Protein AF-A0A5N4DWZ5-F1 (afdb_monomer_lite)

Foldseek 3Di:
DDPCCQDPNDCLDNHPVNCVQLLVDFPPNDDVVSVVVNVVSVVVVVVVVVVVCVVVVHDDDDDDDDDPPPCVVVCVAQDPDPPPPDDVPCDPVNLVVVLVCQVPPPLFDPRHSVLQVVLSVCRVVVVNVSNVSSVVSSNSLSVQSVVCVVVVNVVSSNDDDPPDPPPPPD

Organism: Camelus dromedarius (NCBI:txid9838)

Sequence (170 aa):
MDVLKVFIGSPHGLNLRNVLWHGFAAPQELPPKYCAMMVLLTAGLGQLLQGHLRQTGRTLAHRPFVTLTNLEDLIVFPGKYHIAHSPLNVTHEVLAVLEEVMRKSAFVLKPMVPCWEAALVKFKSHRFADCAILLLTQLEAGLRKVFATVNACPSRLLTAEVRALVAGVC

Radius of gyration: 19.4 Å; chains: 1; bounding box: 45×46×48 Å

Structure (mmCIF, N/CA/C/O backbone):
data_AF-A0A5N4DWZ5-F1
#
_entry.id   AF-A0A5N4DWZ5-F1
#
loop_
_atom_site.group_PDB
_atom_site.id
_atom_site.type_symbol
_atom_site.label_atom_id
_atom_site.label_alt_id
_atom_site.label_comp_id
_atom_site.label_asym_id
_atom_site.label_entity_id
_atom_site.label_seq_id
_atom_site.pdbx_PDB_ins_code
_atom_site.Cartn_x
_atom_site.Cartn_y
_atom_site.Cartn_z
_atom_site.occupancy
_atom_site.B_iso_or_equiv
_atom_site.auth_seq_id
_atom_site.auth_comp_id
_atom_site.auth_asym_id
_atom_site.auth_atom_id
_atom_site.pdbx_PDB_model_num
ATOM 1 N N . MET A 1 1 ? -22.033 -15.185 7.727 1.00 59.38 1 MET A N 1
ATOM 2 C CA . MET A 1 1 ? -20.720 -14.500 7.739 1.00 59.38 1 MET A CA 1
ATOM 3 C C . MET A 1 1 ? -20.967 -13.061 8.170 1.00 59.38 1 MET A C 1
ATOM 5 O O . MET A 1 1 ? -21.907 -12.466 7.665 1.00 59.38 1 MET A O 1
ATOM 9 N N . ASP A 1 2 ? -20.217 -12.538 9.136 1.00 86.81 2 ASP A N 1
ATOM 10 C CA . ASP A 1 2 ? -20.406 -11.171 9.645 1.00 86.81 2 ASP A CA 1
ATOM 11 C C . ASP A 1 2 ? -19.735 -10.172 8.687 1.00 86.81 2 ASP A C 1
ATOM 13 O O . ASP A 1 2 ? -18.525 -10.262 8.461 1.00 86.81 2 ASP A O 1
ATOM 17 N N . VAL A 1 3 ? -20.515 -9.260 8.093 1.00 88.06 3 VAL A N 1
ATOM 18 C CA . VAL A 1 3 ? -20.039 -8.284 7.095 1.00 88.06 3 VAL A CA 1
ATOM 19 C C . VAL A 1 3 ? -18.868 -7.474 7.648 1.00 88.06 3 VAL A C 1
ATOM 21 O O . VAL A 1 3 ? -17.889 -7.252 6.939 1.00 88.06 3 VAL A O 1
ATOM 24 N N . LEU A 1 4 ? -18.897 -7.114 8.934 1.00 90.38 4 LEU A N 1
ATOM 25 C CA . LEU A 1 4 ? -17.817 -6.349 9.548 1.00 90.38 4 LEU A CA 1
ATOM 26 C C . LEU A 1 4 ? -16.497 -7.133 9.555 1.00 90.38 4 LEU A C 1
ATOM 28 O O . LEU A 1 4 ? -15.443 -6.565 9.278 1.00 90.38 4 LEU A O 1
ATOM 32 N N . LYS A 1 5 ? -16.553 -8.453 9.786 1.00 91.56 5 LYS A N 1
ATOM 33 C CA . LYS A 1 5 ? -15.370 -9.331 9.773 1.00 91.56 5 LYS A CA 1
ATOM 34 C C . LYS A 1 5 ? -14.777 -9.495 8.376 1.00 91.56 5 LYS A C 1
ATOM 36 O O . LYS A 1 5 ? -13.566 -9.654 8.260 1.00 91.56 5 LYS A O 1
ATOM 41 N N . VAL A 1 6 ? -15.606 -9.445 7.332 1.00 92.94 6 VAL A N 1
ATOM 42 C CA . VAL A 1 6 ? -15.143 -9.522 5.936 1.00 92.94 6 VAL A CA 1
ATOM 43 C C . VAL A 1 6 ? -14.367 -8.263 5.544 1.00 92.94 6 VAL A C 1
ATOM 45 O O . VAL A 1 6 ? -13.357 -8.362 4.853 1.00 92.94 6 VAL A O 1
ATOM 48 N N . PHE A 1 7 ? -14.797 -7.086 6.007 1.00 94.81 7 PHE A N 1
ATOM 49 C CA . PHE A 1 7 ? -14.152 -5.816 5.667 1.00 94.81 7 PHE A CA 1
ATOM 50 C C . PHE A 1 7 ? -12.978 -5.473 6.598 1.00 94.81 7 PHE A C 1
ATOM 52 O O . PHE A 1 7 ? -11.868 -5.242 6.123 1.00 94.81 7 PHE A O 1
ATOM 59 N N . ILE A 1 8 ? -13.207 -5.461 7.916 1.00 92.69 8 ILE A N 1
ATOM 60 C CA . ILE A 1 8 ? -12.270 -4.971 8.948 1.00 92.69 8 ILE A CA 1
ATOM 61 C C . ILE A 1 8 ? -12.160 -6.011 10.078 1.00 92.69 8 ILE A C 1
ATOM 63 O O . ILE A 1 8 ? -12.270 -5.715 11.266 1.00 92.69 8 ILE A O 1
ATOM 67 N N . GLY A 1 9 ? -11.999 -7.279 9.700 1.00 89.25 9 GLY A N 1
ATOM 68 C CA . GLY A 1 9 ? -11.782 -8.373 10.643 1.00 89.25 9 GLY A CA 1
ATOM 69 C C . GLY A 1 9 ? -10.447 -8.289 11.393 1.00 89.25 9 GLY A C 1
ATOM 70 O O . GLY A 1 9 ? -9.681 -7.334 11.280 1.00 89.25 9 GLY A O 1
ATOM 71 N N . SER A 1 10 ? -10.160 -9.335 12.171 1.00 88.06 10 SER A N 1
ATOM 72 C CA . SER A 1 10 ? -8.900 -9.462 12.918 1.00 88.06 10 SER A CA 1
ATOM 73 C C . SER A 1 10 ? -7.674 -9.334 11.999 1.00 88.06 10 SER A C 1
ATOM 75 O O . SER A 1 10 ? -7.706 -9.885 10.895 1.00 88.06 10 SER A O 1
ATOM 77 N N . PRO A 1 11 ? -6.563 -8.727 12.464 1.00 84.00 11 PRO A N 1
ATOM 78 C CA . PRO A 1 11 ? -5.292 -8.710 11.737 1.00 84.00 11 PRO A CA 1
ATOM 79 C C . PRO A 1 11 ? -4.789 -10.102 11.327 1.00 84.00 11 PRO A C 1
ATOM 81 O O . PRO A 1 11 ? -4.132 -10.221 10.304 1.00 84.00 11 PRO A O 1
ATOM 84 N N . HIS A 1 12 ? -5.149 -11.153 12.071 1.00 83.06 12 HIS A N 1
ATOM 85 C CA . HIS A 1 12 ? -4.759 -12.541 11.784 1.00 83.06 12 HIS A CA 1
ATOM 86 C C . HIS A 1 12 ? -5.688 -13.255 10.787 1.00 83.06 12 HIS A C 1
ATOM 88 O O . HIS A 1 12 ? -5.476 -14.421 10.468 1.00 83.06 12 HIS A O 1
ATOM 94 N N . GLY A 1 13 ? -6.765 -12.598 10.348 1.00 84.69 13 GLY A N 1
ATOM 95 C CA . GLY A 1 13 ? -7.763 -13.181 9.457 1.00 84.69 13 GLY A CA 1
ATOM 96 C C . GLY A 1 13 ? -7.611 -12.733 8.006 1.00 84.69 13 GLY A C 1
ATOM 97 O O . GLY A 1 13 ? -7.006 -11.704 7.705 1.00 84.69 13 GLY A O 1
ATOM 98 N N . LEU A 1 14 ? -8.253 -13.471 7.102 1.00 87.62 14 LEU A N 1
ATOM 99 C CA . LEU A 1 14 ? -8.476 -13.013 5.736 1.00 87.62 14 LEU A CA 1
ATOM 100 C C . LEU A 1 14 ? -9.647 -12.022 5.724 1.00 87.62 14 LEU A C 1
ATOM 102 O O . LEU A 1 14 ? -10.797 -12.403 5.936 1.00 87.62 14 LEU A O 1
ATOM 106 N N . ASN A 1 15 ? -9.345 -10.748 5.501 1.00 92.19 15 ASN A N 1
ATOM 107 C CA . ASN A 1 15 ? -10.328 -9.678 5.352 1.00 92.19 15 ASN A CA 1
ATOM 108 C C . ASN A 1 15 ? -9.836 -8.655 4.321 1.00 92.19 15 ASN A C 1
ATOM 110 O O . ASN A 1 15 ? -8.644 -8.603 4.004 1.00 92.19 15 ASN A O 1
ATOM 114 N N . LEU A 1 16 ? -10.753 -7.840 3.803 1.00 93.31 16 LEU A N 1
ATOM 115 C CA . LEU A 1 16 ? -10.459 -6.889 2.736 1.00 93.31 16 LEU A CA 1
ATOM 116 C C . LEU A 1 16 ? -9.384 -5.871 3.140 1.00 93.31 16 LEU A C 1
ATOM 118 O O . LEU A 1 16 ? -8.502 -5.575 2.336 1.00 93.31 16 LEU A O 1
ATOM 122 N N . ARG A 1 17 ? -9.408 -5.378 4.386 1.00 93.12 17 ARG A N 1
ATOM 123 C CA . ARG A 1 17 ? -8.378 -4.471 4.911 1.00 93.12 17 ARG A CA 1
ATOM 124 C C . ARG A 1 17 ? -6.978 -5.075 4.807 1.00 93.12 17 ARG A C 1
ATOM 126 O O . ARG A 1 17 ? -6.065 -4.386 4.368 1.00 93.12 17 ARG A O 1
ATOM 133 N N . ASN A 1 18 ? -6.814 -6.344 5.168 1.00 90.56 18 ASN A N 1
ATOM 134 C CA . ASN A 1 18 ? -5.530 -7.040 5.095 1.00 90.56 18 ASN A CA 1
ATOM 135 C C . ASN A 1 18 ? -5.094 -7.295 3.644 1.00 90.56 18 ASN A C 1
ATOM 137 O O . ASN A 1 18 ? -3.942 -7.045 3.304 1.00 90.56 18 ASN A O 1
ATOM 141 N N . VAL A 1 19 ? -6.011 -7.732 2.774 1.00 90.00 19 VAL A N 1
ATOM 142 C CA . VAL A 1 19 ? -5.727 -7.938 1.338 1.00 90.00 19 VAL A CA 1
ATOM 143 C C . VAL A 1 19 ? -5.209 -6.646 0.694 1.00 90.00 19 VAL A C 1
ATOM 145 O O . VAL A 1 19 ? -4.211 -6.666 -0.026 1.00 90.00 19 VAL A O 1
ATOM 148 N N . LEU A 1 20 ? -5.856 -5.518 0.996 1.00 89.75 20 LEU A N 1
ATOM 149 C CA . LEU A 1 20 ? -5.463 -4.194 0.516 1.00 89.75 20 LEU A CA 1
ATOM 150 C C . LEU A 1 20 ? -4.125 -3.729 1.098 1.00 89.75 20 LEU A C 1
ATOM 152 O O . LEU A 1 20 ? -3.256 -3.291 0.349 1.00 89.75 20 LEU A O 1
ATOM 156 N N . TRP A 1 21 ? -3.954 -3.832 2.419 1.00 86.88 21 TRP A N 1
ATOM 157 C CA . TRP A 1 21 ? -2.752 -3.368 3.118 1.00 86.88 21 TRP A CA 1
ATOM 158 C C . TRP A 1 21 ? -1.481 -4.065 2.621 1.00 86.88 21 TRP A C 1
ATOM 160 O O . TRP A 1 21 ? -0.463 -3.416 2.415 1.00 86.88 21 TRP A O 1
ATOM 170 N N . HIS A 1 22 ? -1.567 -5.368 2.349 1.00 85.81 22 HIS A N 1
ATOM 171 C CA . HIS A 1 22 ? -0.444 -6.175 1.868 1.00 85.81 22 HIS A CA 1
ATOM 172 C C . HIS A 1 22 ? -0.246 -6.126 0.341 1.00 85.81 22 HIS A C 1
ATOM 174 O O . HIS A 1 22 ? 0.594 -6.850 -0.206 1.00 85.81 22 HIS A O 1
ATOM 180 N N . GLY A 1 23 ? -1.020 -5.297 -0.368 1.00 85.44 23 GLY A N 1
ATOM 181 C CA . GLY A 1 23 ? -0.882 -5.104 -1.812 1.00 85.44 23 GLY A CA 1
ATOM 182 C C . GLY A 1 23 ? -1.253 -6.333 -2.646 1.00 85.44 23 GLY A C 1
ATOM 183 O O . GLY A 1 23 ? -0.677 -6.531 -3.712 1.00 85.44 23 GLY A O 1
ATOM 184 N N . PHE A 1 24 ? -2.171 -7.180 -2.164 1.00 87.88 24 PHE A N 1
ATOM 185 C CA . PHE A 1 24 ? -2.633 -8.358 -2.911 1.00 87.88 24 PHE A CA 1
ATOM 186 C C . PHE A 1 24 ? -3.676 -8.027 -3.981 1.00 87.88 24 PHE A C 1
ATOM 188 O O . PHE A 1 24 ? -3.831 -8.810 -4.910 1.00 87.88 24 PHE A O 1
ATOM 195 N N . ALA A 1 25 ? -4.388 -6.905 -3.844 1.00 89.75 25 ALA A N 1
ATOM 196 C CA . ALA A 1 25 ? -5.367 -6.463 -4.829 1.00 89.75 25 ALA A CA 1
ATOM 1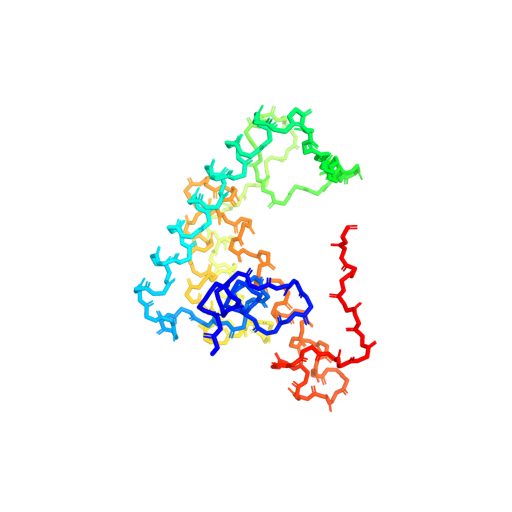97 C C . ALA A 1 25 ? -4.764 -5.403 -5.754 1.00 89.75 25 ALA A C 1
ATOM 199 O O . ALA A 1 25 ? -4.298 -4.354 -5.296 1.00 89.75 25 ALA A O 1
ATOM 200 N N . ALA A 1 26 ? -4.827 -5.659 -7.054 1.00 89.50 26 ALA A N 1
ATOM 201 C CA . ALA A 1 26 ? -4.476 -4.700 -8.082 1.00 89.50 26 ALA A CA 1
ATOM 202 C C . ALA A 1 26 ? -5.570 -3.634 -8.262 1.00 89.50 26 ALA A C 1
ATOM 204 O O . ALA A 1 26 ? -6.746 -3.851 -7.934 1.00 89.50 26 ALA A O 1
ATOM 205 N N . PRO A 1 27 ? -5.215 -2.463 -8.821 1.00 85.69 27 PRO A N 1
ATOM 206 C CA . PRO A 1 27 ? -6.199 -1.501 -9.291 1.00 85.69 27 PRO A CA 1
ATOM 207 C C . PRO A 1 27 ? -7.246 -2.191 -10.174 1.00 85.69 27 PRO A C 1
ATOM 209 O O . PRO A 1 27 ? -6.895 -2.972 -11.050 1.00 85.69 27 PRO A O 1
ATOM 212 N N . GLN A 1 28 ? -8.525 -1.864 -9.962 1.00 86.62 28 GLN A N 1
ATOM 213 C CA . GLN A 1 28 ? -9.695 -2.399 -10.686 1.00 86.62 28 GLN A CA 1
ATOM 214 C C . GLN A 1 28 ? -10.159 -3.815 -10.302 1.00 86.62 28 GLN A C 1
ATOM 216 O O . GLN A 1 28 ? -11.279 -4.177 -10.655 1.00 86.62 28 GLN A O 1
ATOM 221 N N . GLU A 1 29 ? -9.401 -4.584 -9.514 1.00 90.31 29 GLU A N 1
ATOM 222 C CA . GLU A 1 29 ? -9.885 -5.884 -9.007 1.00 90.31 29 GLU A CA 1
ATOM 223 C C . GLU A 1 29 ? -10.998 -5.731 -7.961 1.00 90.31 29 GLU A C 1
ATOM 225 O O . GLU A 1 29 ? -11.789 -6.646 -7.728 1.00 90.31 29 GLU A O 1
ATOM 230 N N . LEU A 1 30 ? -11.087 -4.552 -7.340 1.00 90.56 30 LEU A N 1
ATOM 231 C CA . LEU A 1 30 ? -12.103 -4.236 -6.347 1.00 90.56 30 LEU A CA 1
ATOM 232 C C . LEU A 1 30 ? -13.165 -3.284 -6.902 1.00 90.56 30 LEU A C 1
ATOM 234 O O . LEU A 1 30 ? -12.846 -2.162 -7.306 1.00 90.56 30 LEU A O 1
ATOM 238 N N . PRO A 1 31 ? -14.452 -3.676 -6.843 1.00 93.38 31 PRO A N 1
ATOM 239 C CA . PRO A 1 31 ? -15.558 -2.776 -7.119 1.00 93.38 31 PRO A CA 1
ATOM 240 C C . PRO A 1 31 ? -15.491 -1.500 -6.258 1.00 93.38 31 PRO A C 1
ATOM 242 O O . PRO A 1 31 ? -15.348 -1.607 -5.035 1.00 93.38 31 PRO A O 1
ATOM 245 N N . PRO A 1 32 ? -15.713 -0.298 -6.830 1.00 92.06 32 PRO A N 1
ATOM 246 C CA . PRO A 1 32 ? -15.652 0.969 -6.090 1.00 92.06 32 PRO A CA 1
ATOM 247 C C . PRO A 1 32 ? -16.539 1.017 -4.838 1.00 92.06 32 PRO A C 1
ATOM 249 O O . PRO A 1 32 ? -16.179 1.631 -3.836 1.00 92.06 32 PRO A O 1
ATOM 252 N N . LYS A 1 33 ? -17.676 0.308 -4.856 1.00 94.50 33 LYS A N 1
ATOM 253 C CA . LYS A 1 33 ? -18.578 0.158 -3.702 1.00 94.50 33 LYS A CA 1
ATOM 254 C C . LYS A 1 33 ? -17.901 -0.458 -2.471 1.00 94.50 33 LYS A C 1
ATOM 256 O O . LYS A 1 33 ? -18.248 -0.095 -1.352 1.00 94.50 33 LYS A O 1
ATOM 261 N N . TYR A 1 34 ? -16.933 -1.358 -2.650 1.00 93.75 34 TYR A N 1
ATOM 262 C CA . TYR A 1 34 ? -16.193 -1.952 -1.534 1.00 93.75 34 TYR A CA 1
ATOM 263 C C . TYR A 1 34 ? -15.157 -0.987 -0.967 1.00 93.75 34 TYR A C 1
ATOM 265 O O . TYR A 1 34 ? -15.004 -0.918 0.249 1.00 93.75 34 TYR A O 1
ATOM 273 N N . CYS A 1 35 ? -14.527 -0.173 -1.815 1.00 90.50 35 CYS A N 1
ATOM 274 C CA . CYS A 1 35 ? -13.668 0.920 -1.365 1.00 90.50 35 CYS A CA 1
ATOM 275 C C . CYS A 1 35 ? -14.470 1.962 -0.570 1.00 90.50 35 CYS A C 1
ATOM 277 O O . CYS A 1 35 ? -14.068 2.349 0.524 1.00 90.50 35 CYS A O 1
ATOM 279 N N . ALA A 1 36 ? -15.643 2.362 -1.073 1.00 94.06 36 ALA A N 1
ATOM 280 C CA . ALA A 1 36 ? -16.535 3.283 -0.371 1.00 94.06 36 ALA A CA 1
ATOM 281 C C . ALA A 1 36 ? -16.992 2.715 0.985 1.00 94.06 36 ALA A C 1
ATOM 283 O O . ALA A 1 36 ? -16.943 3.413 1.996 1.00 94.06 36 ALA A O 1
ATOM 284 N N . MET A 1 37 ? -17.366 1.431 1.025 1.00 94.75 37 MET A N 1
ATOM 285 C CA . MET A 1 37 ? -17.731 0.741 2.264 1.00 94.75 37 MET A CA 1
ATOM 286 C C . MET A 1 37 ? -16.564 0.693 3.258 1.00 94.75 37 MET A C 1
ATOM 288 O O . MET A 1 37 ? -16.760 0.978 4.433 1.00 94.75 37 MET A O 1
ATOM 292 N N . MET A 1 38 ? -15.342 0.394 2.804 1.00 93.50 38 MET A N 1
ATOM 293 C CA . MET A 1 38 ? -14.140 0.423 3.646 1.00 93.50 38 MET A CA 1
ATOM 294 C C . MET A 1 38 ? -13.937 1.787 4.314 1.00 93.50 38 MET A C 1
ATOM 296 O O . MET A 1 38 ? -13.689 1.853 5.520 1.00 93.50 38 MET A O 1
ATOM 300 N N . VAL A 1 39 ? -14.074 2.874 3.549 1.00 93.50 39 VAL A N 1
ATOM 301 C CA . VAL A 1 39 ? -13.946 4.245 4.065 1.00 93.50 39 VAL A CA 1
ATOM 302 C C . VAL A 1 39 ? -15.043 4.543 5.087 1.00 93.50 39 VAL A C 1
ATOM 304 O O . VAL A 1 39 ? -14.741 5.005 6.187 1.00 93.50 39 VAL A O 1
ATOM 307 N N . LEU A 1 40 ? -16.299 4.226 4.756 1.00 95.50 40 LEU A N 1
ATOM 308 C CA . LEU A 1 40 ? -17.445 4.459 5.633 1.00 95.50 40 LEU A CA 1
ATOM 309 C C . LEU A 1 40 ? -17.324 3.681 6.948 1.00 95.50 40 LEU A C 1
ATOM 311 O O . LEU A 1 40 ? -17.497 4.258 8.019 1.00 95.50 40 LEU A O 1
ATOM 315 N N . LEU A 1 41 ? -16.994 2.390 6.875 1.00 94.75 41 LEU A N 1
ATOM 316 C CA . LEU A 1 41 ? -16.817 1.545 8.052 1.00 94.75 41 LEU A CA 1
ATOM 317 C C . LEU A 1 41 ? -15.661 2.043 8.920 1.00 94.75 41 LEU A C 1
ATOM 319 O O . LEU A 1 41 ? -15.815 2.135 10.132 1.00 94.75 41 LEU A O 1
ATOM 323 N N . THR A 1 42 ? -14.526 2.414 8.322 1.00 93.38 42 THR A N 1
ATOM 324 C CA . THR A 1 42 ? -13.367 2.913 9.079 1.00 93.38 42 THR A CA 1
ATOM 325 C C . THR A 1 42 ? -13.700 4.212 9.816 1.00 93.38 42 THR A C 1
ATOM 327 O O . THR A 1 42 ? -13.435 4.328 11.013 1.00 93.38 42 THR A O 1
ATOM 330 N N . ALA A 1 43 ? -14.330 5.172 9.132 1.00 94.88 43 ALA A N 1
ATOM 331 C CA . ALA A 1 43 ? -14.733 6.438 9.738 1.00 94.88 43 ALA A CA 1
ATOM 332 C C . ALA A 1 43 ? -15.816 6.245 10.816 1.00 94.88 43 ALA A C 1
ATOM 334 O O . ALA A 1 43 ? -15.695 6.782 11.918 1.00 94.88 43 ALA A O 1
ATOM 335 N N . GLY A 1 44 ? -16.842 5.437 10.527 1.00 95.50 44 GLY A N 1
ATOM 336 C CA . GLY A 1 44 ? -17.940 5.153 11.451 1.00 95.50 44 GLY A CA 1
ATOM 337 C C . GLY A 1 44 ? -17.482 4.419 12.712 1.00 95.50 44 GLY A C 1
ATOM 338 O O . GLY A 1 44 ? -17.858 4.801 13.819 1.00 95.50 44 GLY A O 1
ATOM 339 N N . LEU A 1 45 ? -16.601 3.421 12.580 1.00 93.31 45 LEU A N 1
ATOM 340 C CA . LEU A 1 45 ? -15.989 2.747 13.730 1.00 93.31 45 LEU A CA 1
ATOM 341 C C . LEU A 1 45 ? -15.179 3.721 14.590 1.00 93.31 45 LEU A C 1
ATOM 343 O O . LEU A 1 45 ? -15.244 3.638 15.814 1.00 93.31 45 LEU A O 1
ATOM 347 N N . GLY A 1 46 ? -14.458 4.664 13.976 1.00 93.12 46 GLY A N 1
ATOM 348 C CA . GLY A 1 46 ? -13.738 5.713 14.701 1.00 93.12 46 GLY A CA 1
ATOM 349 C C . GLY A 1 46 ? -14.667 6.590 15.548 1.00 93.12 46 GLY A C 1
ATOM 350 O O . GLY A 1 46 ? -14.369 6.864 16.711 1.00 93.12 46 GLY A O 1
ATOM 351 N N . GLN A 1 47 ? -15.826 6.971 15.004 1.00 95.56 47 GLN A N 1
ATOM 352 C CA . GLN A 1 47 ? -16.838 7.751 15.726 1.00 95.56 47 GLN A CA 1
ATOM 353 C C . GLN A 1 47 ? -17.451 6.962 16.891 1.00 95.56 47 GLN A C 1
ATOM 355 O O . GLN A 1 47 ? -17.558 7.480 18.005 1.00 95.56 47 GLN A O 1
ATOM 360 N N . LEU A 1 48 ? -17.809 5.694 16.662 1.00 95.44 48 LEU A N 1
ATOM 361 C CA . LEU A 1 48 ? -18.342 4.815 17.706 1.00 95.44 48 LEU A CA 1
ATOM 362 C C . LEU A 1 48 ? -17.321 4.579 18.822 1.00 95.44 48 LEU A C 1
ATOM 364 O O . LEU A 1 48 ? -17.668 4.656 20.000 1.00 95.44 48 LEU A O 1
ATOM 368 N N . LEU A 1 49 ? -16.055 4.349 18.460 1.00 93.94 49 LEU A N 1
ATOM 369 C CA . LEU A 1 49 ? -14.961 4.196 19.413 1.00 93.94 49 LEU A CA 1
ATOM 370 C C . LEU A 1 49 ? -14.809 5.452 20.274 1.00 93.94 49 LEU A C 1
ATOM 372 O O . LEU A 1 49 ? -14.717 5.347 21.495 1.00 93.94 49 LEU A O 1
ATOM 376 N N . GLN A 1 50 ? -14.849 6.640 19.668 1.00 94.50 50 GLN A N 1
ATOM 377 C CA . GLN A 1 50 ? -14.776 7.898 20.408 1.00 94.50 50 GLN A CA 1
ATOM 378 C C . GLN A 1 50 ? -15.932 8.045 21.411 1.00 94.50 50 GLN A C 1
ATOM 380 O O . GLN A 1 50 ? -15.704 8.435 22.557 1.00 94.50 50 GLN A O 1
ATOM 385 N N . GLY A 1 51 ? -17.162 7.712 21.006 1.00 95.75 51 GLY A N 1
ATOM 386 C CA . GLY A 1 51 ? -18.326 7.709 21.896 1.00 95.75 51 GLY A CA 1
ATOM 387 C C . GLY A 1 51 ? -18.168 6.724 23.057 1.00 95.75 51 GLY A C 1
ATOM 388 O O . GLY A 1 51 ? -18.388 7.085 24.212 1.00 95.75 51 GLY A O 1
ATOM 389 N N . HIS A 1 52 ? -17.706 5.509 22.765 1.00 95.94 52 HIS A N 1
ATOM 390 C CA . HIS A 1 52 ? -17.488 4.466 23.764 1.00 95.94 52 HIS A CA 1
ATOM 391 C C . HIS A 1 52 ? -16.423 4.852 24.802 1.00 95.94 52 HIS A C 1
ATOM 393 O O . HIS A 1 52 ? -16.627 4.657 26.001 1.00 95.94 52 HIS A O 1
ATOM 399 N N . LEU A 1 53 ? -15.301 5.436 24.367 1.00 95.88 53 LEU A N 1
ATOM 400 C CA . LEU A 1 53 ? -14.237 5.903 25.263 1.00 95.88 53 LEU A CA 1
ATOM 401 C C . LEU A 1 53 ? -14.745 6.998 26.213 1.00 95.88 53 LEU A C 1
ATOM 403 O O . LEU A 1 53 ? -14.469 6.947 27.409 1.00 95.88 53 LEU A O 1
ATOM 407 N N . ARG A 1 54 ? -15.565 7.935 25.709 1.00 95.50 54 ARG A N 1
ATOM 408 C CA . ARG A 1 54 ? -16.206 8.975 26.534 1.00 95.50 54 ARG A CA 1
ATOM 409 C C . ARG A 1 54 ? -17.163 8.388 27.570 1.00 95.50 54 ARG A C 1
ATOM 411 O O . ARG A 1 54 ? -17.128 8.804 28.720 1.00 95.50 54 ARG A O 1
ATOM 418 N N . GLN A 1 55 ? -17.999 7.428 27.174 1.00 96.62 55 GLN A N 1
ATOM 419 C CA . GLN A 1 55 ? -18.985 6.807 28.068 1.00 96.62 55 GLN A CA 1
ATOM 420 C C . GLN A 1 55 ? -18.336 5.958 29.163 1.00 96.62 55 GLN A C 1
ATOM 422 O O . GLN A 1 55 ? -18.822 5.922 30.287 1.00 96.62 55 GLN A O 1
ATOM 427 N N . THR A 1 56 ? -17.250 5.259 28.836 1.00 96.75 56 THR A N 1
ATOM 428 C CA . THR A 1 56 ? -16.591 4.326 29.761 1.00 96.75 56 THR A CA 1
ATOM 429 C C . THR A 1 56 ? -15.454 4.959 30.561 1.00 96.75 56 THR A C 1
ATOM 431 O O . THR A 1 56 ? -14.881 4.290 31.419 1.00 96.75 56 THR A O 1
ATOM 434 N N . GLY A 1 57 ? -15.084 6.211 30.266 1.00 94.62 57 GLY A N 1
ATOM 435 C CA . GLY A 1 57 ? -13.920 6.876 30.859 1.00 94.62 57 GLY A CA 1
ATOM 436 C C . GLY A 1 57 ? -12.581 6.214 30.508 1.00 94.62 57 GLY A C 1
ATOM 437 O O . GLY A 1 57 ? -11.570 6.497 31.146 1.00 94.62 57 GLY A O 1
ATOM 438 N N . ARG A 1 58 ? -12.556 5.309 29.521 1.00 93.94 58 ARG A N 1
ATOM 439 C CA . ARG A 1 58 ? -11.341 4.609 29.093 1.00 93.94 58 ARG A CA 1
ATOM 440 C C . ARG A 1 58 ? -10.532 5.476 28.140 1.00 93.94 58 ARG A C 1
ATOM 442 O O . ARG A 1 58 ? -11.082 6.213 27.325 1.00 93.94 58 ARG A O 1
ATOM 449 N N . THR A 1 59 ? -9.216 5.326 28.191 1.00 91.56 59 THR A N 1
ATOM 450 C CA . THR A 1 59 ? -8.288 5.962 27.255 1.00 91.56 59 THR A CA 1
ATOM 451 C C . THR A 1 59 ? -7.766 4.936 26.256 1.00 91.56 59 THR A C 1
ATOM 453 O O . THR A 1 59 ? -7.508 3.779 26.595 1.00 91.56 59 THR A O 1
ATOM 456 N N . LEU A 1 60 ? -7.628 5.351 24.997 1.00 89.38 60 LEU A N 1
ATOM 457 C CA . LEU A 1 60 ? -6.955 4.544 23.988 1.00 89.38 60 LEU A CA 1
ATOM 458 C C . LEU A 1 60 ? -5.453 4.809 24.093 1.00 89.38 60 LEU A C 1
ATOM 460 O O . LEU A 1 60 ? -4.993 5.913 23.802 1.00 89.38 60 LEU A O 1
ATOM 464 N N . ALA A 1 61 ? -4.692 3.804 24.518 1.00 90.00 61 ALA A N 1
ATOM 465 C CA . ALA A 1 61 ? -3.240 3.886 24.510 1.00 90.00 61 ALA A CA 1
ATOM 466 C C . ALA A 1 61 ? -2.747 3.877 23.056 1.00 90.00 61 ALA A C 1
ATOM 468 O O . ALA A 1 61 ? -2.790 2.851 22.375 1.00 90.00 61 ALA A O 1
ATOM 469 N N . HIS A 1 62 ? -2.294 5.031 22.574 1.00 86.50 62 HIS A N 1
ATOM 470 C CA . HIS A 1 62 ? -1.642 5.124 21.277 1.00 86.50 62 HIS A CA 1
ATOM 471 C C . HIS A 1 62 ? -0.214 4.602 21.397 1.00 86.50 62 HIS A C 1
ATOM 473 O O . HIS A 1 62 ? 0.555 5.060 22.243 1.00 86.50 62 HIS A O 1
ATOM 479 N N . ARG A 1 63 ? 0.147 3.647 20.535 1.00 84.25 63 ARG A N 1
ATOM 480 C CA . ARG A 1 63 ? 1.543 3.240 20.396 1.00 84.25 63 ARG A CA 1
ATOM 481 C C . ARG A 1 63 ? 2.339 4.452 19.896 1.00 84.25 63 ARG A C 1
ATOM 483 O O . ARG A 1 63 ? 1.867 5.115 18.967 1.00 84.25 63 ARG A O 1
A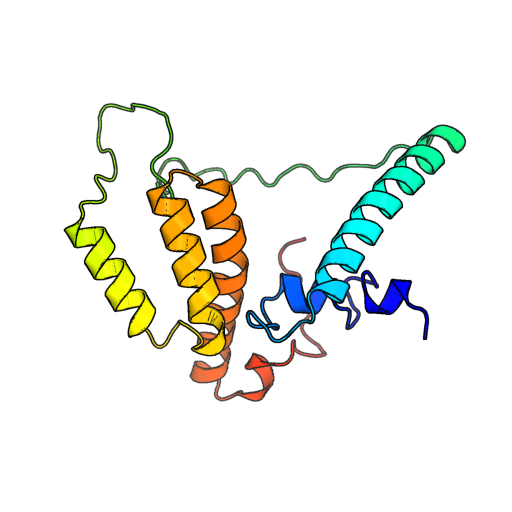TOM 490 N N . PRO A 1 64 ? 3.503 4.762 20.490 1.00 84.00 64 PRO A N 1
ATOM 491 C CA . PRO A 1 64 ? 4.350 5.824 19.973 1.00 84.00 64 PRO A CA 1
ATOM 492 C C . PRO A 1 64 ? 4.691 5.540 18.510 1.00 84.00 64 PRO A C 1
ATOM 494 O O . PRO A 1 64 ? 4.889 4.387 18.118 1.00 84.00 64 PRO A O 1
ATOM 497 N N . PHE A 1 65 ? 4.748 6.595 17.700 1.00 80.12 65 PHE A N 1
ATOM 498 C CA . PHE A 1 65 ? 5.256 6.462 16.344 1.00 80.12 65 PHE A CA 1
ATOM 499 C C . PHE A 1 65 ? 6.702 5.970 16.392 1.00 80.12 65 PHE A C 1
ATOM 501 O O . PHE A 1 65 ? 7.482 6.385 17.251 1.00 80.12 65 PHE A O 1
ATOM 508 N N . VAL A 1 66 ? 7.054 5.079 15.467 1.00 75.62 66 VAL A N 1
ATOM 509 C CA . VAL A 1 66 ? 8.445 4.666 15.300 1.00 75.62 66 VAL A CA 1
ATOM 510 C C . VAL A 1 66 ? 9.202 5.852 14.722 1.00 75.62 66 VAL A C 1
ATOM 512 O O . VAL A 1 66 ? 9.033 6.201 13.554 1.00 75.62 66 VAL A O 1
ATOM 515 N N . THR A 1 67 ? 10.029 6.481 15.550 1.00 70.56 67 THR A N 1
ATOM 516 C CA . THR A 1 67 ? 11.017 7.438 15.069 1.00 70.56 67 THR A CA 1
ATOM 517 C C . THR A 1 67 ? 12.145 6.645 14.435 1.00 70.56 67 THR A C 1
ATOM 519 O O . THR A 1 67 ? 12.868 5.921 15.117 1.00 70.56 67 THR A O 1
ATOM 522 N N . LEU A 1 68 ? 12.296 6.770 13.122 1.00 68.06 68 LEU A N 1
ATOM 523 C CA . LEU A 1 68 ? 13.451 6.237 12.415 1.00 68.06 68 LEU A CA 1
ATOM 524 C C . LEU A 1 68 ? 14.638 7.180 12.671 1.00 68.06 68 LEU A C 1
ATOM 526 O O . LEU A 1 68 ? 14.903 8.107 11.908 1.00 68.06 68 LEU A O 1
ATOM 530 N N . THR A 1 69 ? 15.303 6.983 13.810 1.00 61.16 69 THR A N 1
ATOM 531 C CA . THR A 1 69 ? 16.562 7.654 14.155 1.00 61.16 69 THR A CA 1
ATOM 532 C C . THR A 1 69 ? 17.616 7.202 13.142 1.00 61.16 69 THR A C 1
ATOM 534 O O . THR A 1 69 ? 17.772 5.995 12.973 1.00 61.16 69 THR A O 1
ATOM 537 N N . ASN A 1 70 ? 18.299 8.136 12.468 1.00 63.97 70 ASN A N 1
ATOM 538 C CA . ASN A 1 70 ? 19.235 7.933 11.334 1.00 63.97 70 ASN A CA 1
ATOM 539 C C . ASN A 1 70 ? 18.634 8.062 9.917 1.00 63.97 70 ASN A C 1
ATOM 541 O O . ASN A 1 70 ? 19.199 7.546 8.957 1.00 63.97 70 ASN A O 1
ATOM 545 N N . LEU A 1 71 ? 17.510 8.767 9.749 1.00 60.31 71 LEU A N 1
ATOM 546 C CA . LEU A 1 71 ? 17.027 9.154 8.412 1.00 60.31 71 LEU A CA 1
ATOM 547 C C . LEU A 1 71 ? 17.674 10.425 7.847 1.00 60.31 71 LEU A C 1
ATOM 549 O O . LEU A 1 71 ? 17.394 10.762 6.701 1.00 60.31 71 LEU A O 1
ATOM 553 N N . GLU A 1 72 ? 18.512 11.132 8.609 1.00 56.81 72 GLU A N 1
ATOM 554 C CA . GLU A 1 72 ? 19.190 12.352 8.135 1.00 56.81 72 GLU A CA 1
ATOM 555 C C . GLU A 1 72 ? 20.029 12.080 6.873 1.00 56.81 72 GLU A C 1
ATOM 557 O O . GLU A 1 72 ? 20.047 12.901 5.958 1.00 56.81 72 GLU A O 1
ATOM 562 N N . ASP A 1 73 ? 20.599 10.874 6.772 1.00 55.38 73 ASP A N 1
ATOM 563 C CA . ASP A 1 73 ? 21.362 10.405 5.608 1.00 55.38 73 ASP A CA 1
ATOM 564 C C . ASP A 1 73 ? 20.488 9.744 4.523 1.00 55.38 73 ASP A C 1
ATOM 566 O O . ASP A 1 73 ? 20.926 9.538 3.389 1.00 55.38 73 ASP A O 1
ATOM 570 N N . LEU A 1 74 ? 19.233 9.407 4.841 1.00 54.62 74 LEU A N 1
ATOM 571 C CA . LEU A 1 74 ? 18.279 8.786 3.923 1.00 54.62 74 LEU A CA 1
ATOM 572 C C . LEU A 1 74 ? 17.341 9.864 3.359 1.00 54.62 74 LEU A C 1
ATOM 574 O O . LEU A 1 74 ? 16.172 9.981 3.734 1.00 54.62 74 LEU A O 1
ATOM 578 N N . ILE A 1 75 ? 17.844 10.655 2.411 1.00 55.34 75 ILE A N 1
ATOM 579 C CA . ILE A 1 75 ? 17.035 11.614 1.641 1.00 55.34 75 ILE A CA 1
ATOM 580 C C . ILE A 1 75 ? 16.133 10.829 0.668 1.00 55.34 75 ILE A C 1
ATOM 582 O O . ILE A 1 75 ? 16.383 10.761 -0.532 1.00 55.34 75 ILE A O 1
ATOM 586 N N . VAL A 1 76 ? 15.086 10.179 1.185 1.00 57.44 76 VAL A N 1
ATOM 587 C CA . VAL A 1 76 ? 14.136 9.393 0.373 1.00 57.44 76 VAL A CA 1
ATOM 588 C C . VAL A 1 76 ? 13.204 10.314 -0.421 1.00 57.44 76 VAL A C 1
ATOM 590 O O . VAL A 1 76 ? 12.819 10.000 -1.545 1.00 57.44 76 VAL A O 1
ATOM 593 N N . PHE A 1 77 ? 12.871 11.483 0.132 1.00 59.72 77 PHE A N 1
ATOM 594 C CA . PHE A 1 77 ? 12.112 12.523 -0.556 1.00 59.72 77 PHE A CA 1
ATOM 595 C C . PHE A 1 77 ? 12.787 13.878 -0.331 1.00 59.72 77 PHE A C 1
ATOM 597 O O . PHE A 1 77 ? 13.178 14.163 0.803 1.00 59.72 77 PHE A O 1
ATOM 604 N N . PRO A 1 78 ? 12.915 14.731 -1.364 1.00 57.72 78 PRO A N 1
ATOM 605 C CA . PRO A 1 78 ? 13.461 16.070 -1.195 1.00 57.72 78 PRO A CA 1
ATOM 606 C C . PRO A 1 78 ? 12.513 16.878 -0.299 1.00 57.72 78 PRO A C 1
ATOM 608 O O . PRO A 1 78 ? 11.434 17.305 -0.711 1.00 57.72 78 PRO A O 1
ATOM 611 N N . GLY A 1 79 ? 12.879 17.010 0.976 1.00 48.72 79 GLY A N 1
ATOM 612 C CA . GLY A 1 79 ? 12.097 17.734 1.968 1.00 48.72 79 GLY A CA 1
ATOM 613 C C . GLY A 1 79 ? 12.095 19.241 1.707 1.00 48.72 79 GLY A C 1
ATOM 614 O O . GLY A 1 79 ? 13.005 19.792 1.100 1.00 48.72 79 GLY A O 1
ATOM 615 N N . LYS A 1 80 ? 11.080 19.930 2.240 1.00 46.19 80 LYS A N 1
ATOM 616 C CA . LYS A 1 80 ? 10.928 21.401 2.239 1.00 46.19 80 LYS A CA 1
ATOM 617 C C . LYS A 1 80 ? 12.023 22.172 2.998 1.00 46.19 80 LYS A C 1
ATOM 619 O O . LYS A 1 80 ? 11.931 23.393 3.099 1.00 46.19 80 LYS A O 1
ATOM 624 N N . TYR A 1 81 ? 13.038 21.502 3.534 1.00 40.06 81 TYR A N 1
ATOM 625 C CA . TYR A 1 81 ? 14.174 22.181 4.134 1.00 40.06 81 TYR A CA 1
ATOM 626 C C . TYR A 1 81 ? 15.220 22.434 3.055 1.00 40.06 81 TYR A C 1
ATOM 628 O O . TYR A 1 81 ? 15.935 21.534 2.628 1.00 40.06 81 TYR A O 1
ATOM 636 N N . HIS A 1 82 ? 15.298 23.695 2.636 1.00 41.91 82 HIS A N 1
ATOM 637 C CA . HIS A 1 82 ? 16.538 24.292 2.165 1.00 41.91 82 HIS A CA 1
ATOM 638 C C . HIS A 1 82 ? 17.640 24.009 3.201 1.00 41.91 82 HIS A C 1
ATOM 640 O O . HIS A 1 82 ? 17.838 24.790 4.126 1.00 41.91 82 HIS A O 1
ATOM 646 N N . ILE A 1 83 ? 18.350 22.892 3.071 1.00 38.78 83 ILE A N 1
ATOM 647 C CA . ILE A 1 83 ? 19.690 22.752 3.631 1.00 38.78 83 ILE A CA 1
ATOM 648 C C . ILE A 1 83 ? 20.613 22.828 2.428 1.00 38.78 83 ILE A C 1
ATOM 650 O O . ILE A 1 83 ? 20.507 22.050 1.484 1.00 38.78 83 ILE A O 1
ATOM 654 N N . ALA A 1 84 ? 21.442 23.863 2.431 1.00 41.69 84 ALA A N 1
ATOM 655 C CA . ALA A 1 84 ? 22.204 24.396 1.310 1.00 41.69 84 ALA A CA 1
ATOM 656 C C . ALA A 1 84 ? 23.280 23.457 0.723 1.00 41.69 84 ALA A C 1
ATOM 658 O O . ALA A 1 84 ? 24.122 23.905 -0.050 1.00 41.69 84 ALA A O 1
ATOM 659 N N . HIS A 1 85 ? 23.251 22.161 1.032 1.00 43.22 85 HIS A N 1
ATOM 660 C CA . HIS A 1 85 ? 24.210 21.183 0.539 1.00 43.22 85 HIS A CA 1
ATOM 661 C C . HIS A 1 85 ? 23.472 19.926 0.069 1.00 43.22 85 HIS A C 1
ATOM 663 O O . HIS A 1 85 ? 23.218 19.002 0.830 1.00 43.22 85 HIS A O 1
ATOM 669 N N . SER A 1 86 ? 23.162 19.931 -1.229 1.00 42.72 86 SER A N 1
ATOM 670 C CA . SER A 1 86 ? 22.560 18.848 -2.014 1.00 42.72 86 SER A CA 1
ATOM 671 C C . SER A 1 86 ? 21.038 18.687 -1.883 1.00 42.72 86 SER A C 1
ATOM 673 O O . SER A 1 86 ? 20.549 17.774 -1.216 1.00 42.72 86 SER A O 1
ATOM 675 N N . PRO A 1 87 ? 20.237 19.507 -2.597 1.00 46.47 87 PRO A N 1
ATOM 676 C CA . PRO A 1 87 ? 18.950 19.004 -3.040 1.00 46.47 87 PRO A CA 1
ATOM 677 C C . PRO A 1 87 ? 19.254 17.796 -3.925 1.00 46.47 87 PRO A C 1
ATOM 679 O O . PRO A 1 87 ? 20.071 17.895 -4.843 1.00 46.47 87 PRO A O 1
ATOM 682 N N . LEU A 1 88 ? 18.605 16.660 -3.677 1.00 52.06 88 LEU A N 1
ATOM 683 C CA . LEU A 1 88 ? 18.484 15.632 -4.700 1.00 52.06 88 LEU A CA 1
ATOM 684 C C . LEU A 1 88 ? 17.772 16.312 -5.879 1.00 52.06 88 LEU A C 1
ATOM 686 O O . LEU A 1 88 ? 16.547 16.420 -5.900 1.00 52.06 88 LEU A O 1
ATOM 690 N N . ASN A 1 89 ? 18.548 16.901 -6.790 1.00 56.91 89 ASN A N 1
ATOM 691 C CA . ASN A 1 89 ? 18.046 17.617 -7.944 1.00 56.91 89 ASN A CA 1
ATOM 692 C C . ASN A 1 89 ? 17.597 16.530 -8.907 1.00 56.91 89 ASN A C 1
ATOM 694 O O . ASN A 1 89 ? 18.370 16.069 -9.745 1.00 56.91 89 ASN A O 1
ATOM 698 N N . VAL A 1 90 ? 16.390 16.011 -8.677 1.00 64.31 90 VAL A N 1
ATOM 699 C CA . VAL A 1 90 ? 15.812 14.978 -9.523 1.00 64.31 90 VAL A CA 1
ATOM 700 C C . VAL A 1 90 ? 15.526 15.641 -10.862 1.00 64.31 90 VAL A C 1
ATOM 702 O O . VAL A 1 90 ? 14.480 16.257 -11.062 1.00 64.31 90 VAL A O 1
ATOM 705 N N . THR A 1 91 ? 16.506 15.571 -11.758 1.00 73.31 91 THR A N 1
ATOM 706 C CA . THR A 1 91 ? 16.389 16.123 -13.100 1.00 73.31 91 THR A CA 1
ATOM 707 C C . THR A 1 91 ? 15.311 15.361 -13.867 1.00 73.31 91 THR A C 1
ATOM 709 O O . THR A 1 91 ? 14.951 14.225 -13.536 1.00 73.31 91 THR A O 1
ATOM 712 N N . HIS A 1 92 ? 14.800 15.974 -14.935 1.00 76.12 92 HIS A N 1
ATOM 713 C CA . HIS A 1 92 ? 13.897 15.292 -15.862 1.00 76.12 92 HIS A CA 1
ATOM 714 C C . HIS A 1 92 ? 14.487 13.975 -16.391 1.00 76.12 92 HIS A C 1
ATOM 716 O O . HIS A 1 92 ? 13.746 13.018 -16.601 1.00 76.12 92 HIS A O 1
ATOM 722 N N . GLU A 1 93 ? 15.810 13.904 -16.541 1.00 80.62 93 GLU A N 1
ATOM 723 C CA . GLU A 1 93 ? 16.533 12.704 -16.967 1.00 80.62 93 GLU A CA 1
ATOM 724 C C . GLU A 1 93 ? 16.446 11.595 -15.914 1.00 80.62 93 GLU A C 1
ATOM 726 O O . GLU A 1 93 ? 16.112 10.461 -16.247 1.00 80.62 93 GLU A O 1
ATOM 731 N N . VAL A 1 94 ? 16.664 11.917 -14.632 1.00 80.38 94 VAL A N 1
ATOM 732 C CA . VAL A 1 94 ? 16.529 10.942 -13.537 1.00 80.38 94 VAL A CA 1
ATOM 733 C C . VAL A 1 94 ? 15.091 10.430 -13.445 1.00 80.38 94 VAL A C 1
ATOM 735 O O . VAL A 1 94 ? 14.881 9.228 -13.303 1.00 80.38 94 VAL A O 1
ATOM 738 N N . LEU A 1 95 ? 14.088 11.306 -13.586 1.00 81.38 95 LEU A N 1
ATOM 739 C CA . LEU A 1 95 ? 12.680 10.887 -13.617 1.00 81.38 95 LEU A CA 1
ATOM 740 C C . LEU A 1 95 ? 12.381 9.948 -14.792 1.00 81.38 95 LEU A C 1
ATOM 742 O O . LEU A 1 95 ? 11.697 8.946 -14.596 1.00 81.38 95 LEU A O 1
ATOM 746 N N . ALA A 1 96 ? 12.911 10.235 -15.983 1.00 85.50 96 ALA A N 1
ATOM 747 C CA . ALA A 1 96 ? 12.740 9.377 -17.154 1.00 85.50 96 ALA A CA 1
ATOM 748 C C . ALA A 1 96 ? 13.387 7.997 -16.950 1.00 85.50 96 ALA A C 1
ATOM 750 O O . ALA A 1 96 ? 12.792 6.974 -17.286 1.00 85.50 96 ALA A O 1
ATOM 751 N N . VAL A 1 97 ? 14.571 7.947 -16.331 1.00 86.88 97 VAL A N 1
ATOM 752 C CA . VAL A 1 97 ? 15.221 6.682 -15.960 1.00 86.88 97 VAL A CA 1
ATOM 753 C C . VAL A 1 97 ? 14.376 5.909 -14.946 1.00 86.88 97 VAL A C 1
ATOM 755 O O . VAL A 1 97 ? 14.201 4.703 -15.101 1.00 86.88 97 VAL A O 1
ATOM 758 N N . LEU A 1 98 ? 13.812 6.573 -13.933 1.00 83.38 98 LEU A N 1
ATOM 759 C CA . LEU A 1 98 ? 12.952 5.919 -12.940 1.00 83.38 98 LEU A CA 1
ATOM 760 C C . LEU A 1 98 ? 11.672 5.345 -13.564 1.00 83.38 98 LEU A C 1
ATOM 762 O O . LEU A 1 98 ? 11.280 4.231 -13.219 1.00 83.38 98 LEU A O 1
ATOM 766 N N . GLU A 1 99 ? 11.047 6.064 -14.499 1.00 87.88 99 GLU A N 1
ATOM 767 C CA . GLU A 1 99 ? 9.900 5.566 -15.274 1.00 87.88 99 GLU A CA 1
ATOM 768 C C . GLU A 1 99 ? 10.252 4.306 -16.061 1.00 87.88 99 GLU A C 1
ATOM 770 O O . GLU A 1 99 ? 9.503 3.325 -16.061 1.00 87.88 99 GLU A O 1
ATOM 775 N N . GLU A 1 100 ? 11.415 4.315 -16.700 1.00 90.00 100 GLU A N 1
ATOM 776 C CA . GLU A 1 100 ? 11.877 3.197 -17.506 1.00 90.00 100 GLU A CA 1
ATOM 777 C C . GLU A 1 100 ? 12.224 1.976 -16.645 1.00 90.00 100 GLU A C 1
ATOM 779 O O . GLU A 1 100 ? 11.810 0.851 -16.945 1.00 90.00 100 GLU A O 1
ATOM 784 N N . VAL A 1 101 ? 12.920 2.192 -15.523 1.00 88.69 101 VAL A N 1
ATOM 785 C CA . VAL A 1 101 ? 13.222 1.149 -14.535 1.00 88.69 101 VAL A CA 1
ATOM 786 C C . VAL A 1 101 ? 11.931 0.558 -13.984 1.00 88.69 101 VAL A C 1
ATOM 788 O O . VAL A 1 101 ? 11.795 -0.661 -13.944 1.00 88.69 101 VAL A O 1
ATOM 791 N N . MET A 1 102 ? 10.953 1.386 -13.617 1.00 89.44 102 MET A N 1
ATOM 792 C CA . MET A 1 102 ? 9.646 0.929 -13.140 1.00 89.44 102 MET A CA 1
ATOM 793 C C . MET A 1 102 ? 8.956 0.011 -14.161 1.00 89.44 102 MET A C 1
ATOM 795 O O . MET A 1 102 ? 8.405 -1.021 -13.781 1.00 89.44 102 MET A O 1
ATOM 799 N N . ARG A 1 103 ? 9.001 0.349 -15.456 1.00 87.62 103 ARG A N 1
ATOM 800 C CA . ARG A 1 103 ? 8.351 -0.438 -16.519 1.00 87.62 103 ARG A CA 1
ATOM 801 C C . ARG A 1 103 ? 9.075 -1.741 -16.845 1.00 87.62 103 ARG A C 1
ATOM 803 O O . ARG A 1 103 ? 8.420 -2.733 -17.164 1.00 87.62 103 ARG A O 1
ATOM 810 N N . LYS A 1 104 ? 10.407 -1.748 -16.781 1.00 90.38 104 LYS A N 1
ATOM 811 C CA . LYS A 1 104 ? 11.237 -2.905 -17.159 1.00 90.38 104 LYS A CA 1
ATOM 812 C C . LYS A 1 104 ? 11.599 -3.823 -15.996 1.00 90.38 104 LYS A C 1
ATOM 814 O O . LYS A 1 104 ? 11.982 -4.969 -16.223 1.00 90.38 104 LYS A O 1
ATOM 819 N N . SER A 1 105 ? 11.510 -3.340 -14.760 1.00 91.88 105 SER A N 1
ATOM 820 C CA . SER A 1 105 ? 11.999 -4.071 -13.597 1.00 91.88 105 SER A CA 1
ATOM 821 C C . SER A 1 105 ? 11.190 -5.334 -13.321 1.00 91.88 105 SER A C 1
ATOM 823 O O . SER A 1 105 ? 9.966 -5.316 -13.183 1.00 91.88 105 SER A O 1
ATOM 825 N N . ALA A 1 106 ? 11.907 -6.440 -13.115 1.00 89.94 106 ALA A N 1
ATOM 826 C CA . ALA A 1 106 ? 11.328 -7.674 -12.606 1.00 89.94 106 ALA A CA 1
ATOM 827 C C . ALA A 1 106 ? 10.846 -7.546 -11.151 1.00 89.94 106 ALA A C 1
ATOM 829 O O . ALA A 1 106 ? 10.143 -8.435 -10.687 1.00 89.94 106 ALA A O 1
ATOM 830 N N . PHE A 1 107 ? 11.162 -6.463 -10.437 1.00 92.88 107 PHE A N 1
ATOM 831 C CA . PHE A 1 107 ? 10.624 -6.183 -9.105 1.00 92.88 107 PHE A CA 1
ATOM 832 C C . PHE A 1 107 ? 9.134 -5.819 -9.155 1.00 92.88 107 PHE A C 1
ATOM 834 O O . PHE A 1 107 ? 8.355 -6.244 -8.304 1.00 92.88 107 PHE A O 1
ATOM 841 N N . VAL A 1 108 ? 8.717 -5.082 -10.189 1.00 92.69 108 VAL A N 1
ATOM 842 C CA . VAL A 1 108 ? 7.347 -4.583 -10.319 1.00 92.69 108 VAL A CA 1
ATOM 843 C C . VAL A 1 108 ? 6.418 -5.706 -10.789 1.00 92.69 108 VAL A C 1
ATOM 845 O O . VAL A 1 108 ? 6.722 -6.495 -11.693 1.00 92.69 108 VAL A O 1
ATOM 848 N N . LEU A 1 109 ? 5.262 -5.828 -10.139 1.00 90.75 109 LEU A N 1
ATOM 849 C CA . LEU A 1 109 ? 4.183 -6.703 -10.589 1.00 90.75 109 LEU A CA 1
ATOM 850 C C . LEU A 1 109 ? 3.385 -5.976 -11.670 1.00 90.75 109 LEU A C 1
ATOM 852 O O . LEU A 1 109 ? 2.913 -4.866 -11.438 1.00 90.75 109 LEU A O 1
ATOM 856 N N . LYS A 1 110 ? 3.195 -6.615 -12.833 1.00 91.25 110 LYS A N 1
ATOM 857 C CA . LYS A 1 110 ? 2.468 -6.018 -13.969 1.00 91.25 110 LYS A CA 1
ATOM 858 C C . LYS A 1 110 ? 1.087 -5.459 -13.580 1.00 91.25 110 LYS A C 1
ATOM 860 O O . LYS A 1 110 ? 0.808 -4.331 -13.975 1.00 91.25 110 LYS A O 1
ATOM 865 N N . PRO A 1 111 ? 0.260 -6.158 -12.772 1.00 91.06 111 PRO A N 1
ATOM 866 C CA . PRO A 1 111 ? -1.031 -5.616 -12.343 1.00 91.06 111 PRO A CA 1
ATOM 867 C C . PRO A 1 111 ? -0.919 -4.346 -11.489 1.00 91.06 111 PRO A C 1
ATOM 869 O O . PRO A 1 111 ? -1.843 -3.543 -11.464 1.00 91.06 111 PRO A O 1
ATOM 872 N N . MET A 1 112 ? 0.215 -4.133 -10.814 1.00 92.31 112 MET A N 1
ATOM 873 C CA . MET A 1 112 ? 0.407 -3.005 -9.904 1.00 92.31 112 MET A CA 1
ATOM 874 C C . MET A 1 112 ? 1.045 -1.778 -10.560 1.00 92.31 112 MET A C 1
ATOM 876 O O . MET A 1 112 ? 1.162 -0.743 -9.907 1.00 92.31 112 MET A O 1
ATOM 880 N N . VAL A 1 113 ? 1.433 -1.846 -11.839 1.00 92.12 113 VAL A N 1
ATOM 881 C CA . VAL A 1 113 ? 2.008 -0.707 -12.582 1.00 92.12 113 VAL A CA 1
ATOM 882 C C . VAL A 1 113 ? 1.201 0.593 -12.409 1.00 92.12 113 VAL A C 1
ATOM 884 O O . VAL A 1 113 ? 1.833 1.617 -12.145 1.00 92.12 113 VAL A O 1
ATOM 887 N N . PRO A 1 114 ? -0.151 0.598 -12.421 1.00 93.31 114 PRO A N 1
ATOM 888 C CA . PRO A 1 114 ? -0.898 1.840 -12.221 1.00 93.31 114 PRO A CA 1
ATOM 889 C C . PRO A 1 114 ? -0.683 2.474 -10.833 1.00 93.31 114 PRO A C 1
ATOM 891 O O . PRO A 1 114 ? -0.731 3.696 -10.703 1.00 93.31 114 PRO A O 1
ATOM 894 N N . CYS A 1 115 ? -0.407 1.681 -9.787 1.00 92.75 115 CYS A N 1
ATOM 895 C CA . CYS A 1 115 ? -0.045 2.210 -8.465 1.00 92.75 115 CYS A CA 1
ATOM 896 C C . CYS A 1 115 ? 1.323 2.900 -8.485 1.00 92.75 115 CYS A C 1
ATOM 898 O O . CYS A 1 115 ? 1.487 3.942 -7.850 1.00 92.75 115 CYS A O 1
ATOM 900 N N . TRP A 1 116 ? 2.290 2.343 -9.218 1.00 93.75 116 TRP A N 1
ATOM 901 C CA . TRP A 1 116 ? 3.613 2.946 -9.377 1.00 93.75 116 TRP A CA 1
ATOM 902 C C . TRP A 1 116 ? 3.556 4.240 -10.198 1.00 93.75 116 TRP A C 1
ATOM 904 O O . TRP A 1 116 ? 4.141 5.246 -9.797 1.00 93.75 116 TRP A O 1
ATOM 914 N N . GLU A 1 117 ? 2.783 4.259 -11.287 1.00 93.25 117 GLU A N 1
ATOM 915 C CA . GLU A 1 117 ? 2.538 5.475 -12.072 1.00 93.25 117 GLU A CA 1
ATOM 916 C C . GLU A 1 117 ? 1.868 6.559 -11.215 1.00 93.25 117 GLU A C 1
ATOM 918 O O . GLU A 1 117 ? 2.305 7.713 -11.203 1.00 93.25 117 GLU A O 1
ATOM 923 N N . ALA A 1 118 ? 0.862 6.189 -10.414 1.00 94.00 118 ALA A N 1
ATOM 924 C CA . ALA A 1 118 ? 0.229 7.106 -9.472 1.00 94.00 118 ALA A CA 1
ATOM 925 C C . ALA A 1 118 ? 1.225 7.642 -8.430 1.00 94.00 118 ALA A C 1
ATOM 927 O O . ALA A 1 118 ? 1.223 8.844 -8.154 1.00 94.00 118 ALA A O 1
ATOM 928 N N . ALA A 1 119 ? 2.097 6.791 -7.881 1.00 92.75 119 ALA A N 1
ATOM 929 C CA . ALA A 1 119 ? 3.126 7.205 -6.931 1.00 92.75 119 ALA A CA 1
ATOM 930 C C . ALA A 1 119 ? 4.082 8.232 -7.548 1.00 92.75 119 ALA A C 1
ATOM 932 O O . ALA A 1 119 ? 4.381 9.248 -6.917 1.00 92.75 119 ALA A O 1
ATOM 933 N N . LEU A 1 120 ? 4.495 8.026 -8.799 1.00 89.94 120 LEU A N 1
ATOM 934 C CA . LEU A 1 120 ? 5.351 8.962 -9.516 1.00 89.94 120 LEU A CA 1
ATOM 935 C C . LEU A 1 120 ? 4.656 10.304 -9.785 1.00 89.94 120 LEU A C 1
ATOM 937 O O . LEU A 1 120 ? 5.268 11.359 -9.623 1.00 89.94 120 LEU A O 1
ATOM 941 N N . VAL A 1 121 ? 3.367 10.295 -10.136 1.00 91.62 121 VAL A N 1
ATOM 942 C CA . VAL A 1 121 ? 2.575 11.531 -10.262 1.00 91.62 121 VAL A CA 1
ATOM 943 C C . VAL A 1 121 ? 2.553 12.292 -8.933 1.00 91.62 121 VAL A C 1
ATOM 945 O O . VAL A 1 121 ? 2.766 13.506 -8.916 1.00 91.62 121 VAL A O 1
ATOM 948 N N . LYS A 1 122 ? 2.349 11.598 -7.803 1.00 91.19 122 LYS A N 1
ATOM 949 C CA . LYS A 1 122 ? 2.392 12.228 -6.472 1.00 91.19 122 LYS A CA 1
ATOM 950 C C . LYS A 1 122 ? 3.772 12.783 -6.142 1.00 91.19 122 LYS A C 1
ATOM 952 O O . LYS A 1 122 ? 3.845 13.891 -5.615 1.00 91.19 122 LYS A O 1
ATOM 957 N N . PHE A 1 123 ? 4.840 12.077 -6.507 1.00 86.75 123 PHE A N 1
ATOM 958 C CA . PHE A 1 123 ? 6.210 12.563 -6.362 1.00 86.75 123 PHE A CA 1
ATOM 959 C C . PHE A 1 123 ? 6.433 13.871 -7.132 1.00 86.75 123 PHE A C 1
ATOM 961 O O . PHE A 1 123 ? 6.826 14.871 -6.538 1.00 86.75 123 PHE A O 1
ATOM 968 N N . LYS A 1 124 ? 6.092 13.892 -8.429 1.00 84.69 124 LYS A N 1
ATOM 969 C CA . LYS A 1 124 ? 6.212 15.074 -9.304 1.00 84.69 124 LYS A CA 1
ATOM 970 C C . LYS A 1 124 ? 5.397 16.271 -8.807 1.00 84.69 124 LYS A C 1
ATOM 972 O O . LYS A 1 124 ? 5.781 17.409 -9.024 1.00 84.69 124 LYS A O 1
ATOM 977 N N . SER A 1 125 ? 4.274 16.021 -8.133 1.00 87.50 125 SER A N 1
ATOM 978 C CA . SER A 1 125 ? 3.435 17.062 -7.520 1.00 87.50 125 SER A CA 1
ATOM 979 C C . SER A 1 125 ? 3.846 17.436 -6.086 1.00 87.50 125 SER A C 1
ATOM 981 O O . SER A 1 125 ? 3.058 18.067 -5.385 1.00 87.50 125 SER A O 1
ATOM 983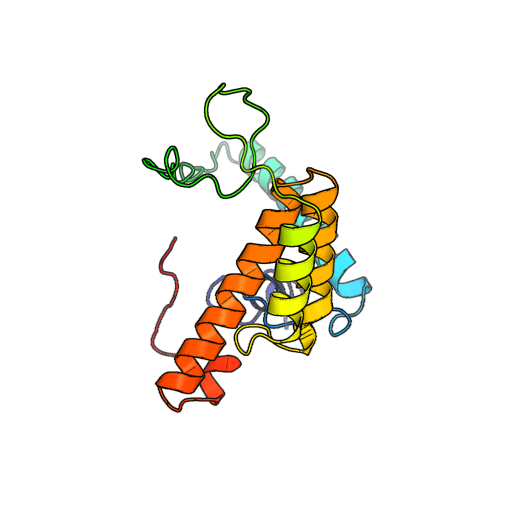 N N . HIS A 1 126 ? 5.022 17.011 -5.607 1.00 83.81 126 HIS A N 1
ATOM 984 C CA . HIS A 1 126 ? 5.503 17.228 -4.232 1.00 83.81 126 HIS A CA 1
ATOM 985 C C . HIS A 1 126 ? 4.560 16.702 -3.129 1.00 83.81 126 HIS A C 1
ATOM 987 O O . HIS A 1 126 ? 4.613 17.123 -1.972 1.00 83.81 126 HIS A O 1
ATOM 993 N N . ARG A 1 127 ? 3.691 15.745 -3.467 1.00 85.44 127 ARG A N 1
ATOM 994 C CA . ARG A 1 127 ? 2.776 15.063 -2.545 1.00 85.44 127 ARG A CA 1
ATOM 995 C C . ARG A 1 127 ? 3.448 13.814 -1.974 1.00 85.44 127 ARG A C 1
ATOM 997 O O . ARG A 1 127 ? 3.040 12.686 -2.241 1.00 85.44 127 ARG A O 1
ATOM 1004 N N . PHE A 1 128 ? 4.513 14.014 -1.201 1.00 84.00 128 PHE A N 1
ATOM 1005 C CA . PHE A 1 128 ? 5.394 12.925 -0.760 1.00 84.00 128 PHE A CA 1
ATOM 1006 C C . PHE A 1 128 ? 4.725 11.921 0.180 1.00 84.00 128 PHE A C 1
ATOM 1008 O O . PHE A 1 128 ? 4.977 10.729 0.055 1.00 84.00 128 PHE A O 1
ATOM 1015 N N . ALA A 1 129 ? 3.823 12.364 1.059 1.00 85.38 129 ALA A N 1
ATOM 1016 C CA . ALA A 1 129 ? 3.070 11.450 1.921 1.00 85.38 129 ALA A CA 1
ATOM 1017 C C . ALA A 1 129 ? 2.193 10.484 1.101 1.00 85.38 129 ALA A C 1
ATOM 1019 O O . ALA A 1 129 ? 2.171 9.282 1.360 1.00 85.38 129 ALA A O 1
ATOM 1020 N N . ASP A 1 130 ? 1.529 10.998 0.061 1.00 90.06 130 ASP A N 1
ATOM 1021 C CA . ASP A 1 130 ? 0.718 10.181 -0.845 1.00 90.06 130 ASP A CA 1
ATOM 1022 C C . ASP A 1 130 ? 1.578 9.277 -1.739 1.00 90.06 130 ASP A C 1
ATOM 1024 O O . ASP A 1 130 ? 1.170 8.178 -2.101 1.00 90.06 130 ASP A O 1
ATOM 1028 N N . CYS A 1 131 ? 2.781 9.724 -2.102 1.00 90.81 131 CYS A N 1
ATOM 1029 C CA . CYS A 1 131 ? 3.754 8.888 -2.798 1.00 90.81 131 CYS A CA 1
ATOM 1030 C C . CYS A 1 131 ? 4.204 7.719 -1.907 1.00 90.81 131 CYS A C 1
ATOM 1032 O O . CYS A 1 131 ? 4.137 6.563 -2.320 1.00 90.81 131 CYS A O 1
ATOM 1034 N N . ALA A 1 132 ? 4.586 8.008 -0.661 1.00 88.88 132 ALA A N 1
ATOM 1035 C CA . ALA A 1 132 ? 5.064 7.020 0.296 1.00 88.88 132 ALA A CA 1
ATOM 1036 C C . ALA A 1 132 ? 4.003 5.957 0.608 1.00 88.88 132 ALA A C 1
ATOM 1038 O O . ALA A 1 132 ? 4.307 4.768 0.554 1.00 88.88 132 ALA A O 1
ATOM 1039 N N . ILE A 1 133 ? 2.751 6.355 0.869 1.00 88.81 133 ILE A N 1
ATOM 1040 C CA . ILE A 1 133 ? 1.687 5.388 1.183 1.00 88.81 133 ILE A CA 1
ATOM 1041 C C . ILE A 1 133 ? 1.415 4.431 0.014 1.00 88.81 133 ILE A C 1
ATOM 1043 O O . ILE A 1 133 ? 1.168 3.247 0.238 1.00 88.81 133 ILE A O 1
ATOM 1047 N N . LEU A 1 134 ? 1.520 4.913 -1.231 1.00 92.12 134 LEU A N 1
ATOM 1048 C CA . LEU A 1 134 ? 1.421 4.056 -2.409 1.00 92.12 134 LEU A CA 1
ATOM 1049 C C . LEU A 1 134 ? 2.622 3.107 -2.478 1.00 92.12 134 LEU A C 1
ATOM 1051 O O . LEU A 1 134 ? 2.423 1.898 -2.577 1.00 92.12 134 LEU A O 1
ATOM 1055 N N . LEU A 1 135 ? 3.849 3.625 -2.356 1.00 91.75 135 LEU A N 1
ATOM 1056 C CA . LEU A 1 135 ? 5.081 2.842 -2.489 1.00 91.75 135 LEU A CA 1
ATOM 1057 C C . LEU A 1 135 ? 5.277 1.785 -1.396 1.00 91.75 135 LEU A C 1
ATOM 1059 O O . LEU A 1 135 ? 5.854 0.745 -1.694 1.00 91.75 135 LEU A O 1
ATOM 1063 N N . LEU A 1 136 ? 4.784 1.989 -0.170 1.00 90.31 136 LEU A N 1
ATOM 1064 C CA . LEU A 1 136 ? 4.922 1.005 0.916 1.00 90.31 136 LEU A CA 1
ATOM 1065 C C . LEU A 1 136 ? 4.303 -0.350 0.548 1.00 90.31 136 LEU A C 1
ATOM 1067 O O . LEU A 1 136 ? 4.952 -1.388 0.670 1.00 90.31 136 LEU A O 1
ATOM 1071 N N . THR A 1 137 ? 3.080 -0.333 0.016 1.00 89.50 137 THR A N 1
ATOM 1072 C CA . THR A 1 137 ? 2.399 -1.559 -0.441 1.00 89.50 137 THR A CA 1
ATOM 1073 C C . THR A 1 137 ? 3.132 -2.219 -1.612 1.00 89.50 137 THR A C 1
ATOM 1075 O O . THR A 1 137 ? 3.187 -3.444 -1.719 1.00 89.50 137 THR A O 1
ATOM 1078 N N . GLN A 1 138 ? 3.748 -1.408 -2.478 1.00 92.25 138 GLN A N 1
ATOM 1079 C CA . GLN A 1 138 ? 4.491 -1.893 -3.637 1.00 92.25 138 GLN A CA 1
ATOM 1080 C C . GLN A 1 138 ? 5.842 -2.498 -3.270 1.00 92.25 138 GLN A C 1
ATOM 1082 O O . GLN A 1 138 ? 6.253 -3.495 -3.864 1.00 92.25 138 GLN A O 1
ATOM 1087 N N . LEU A 1 139 ? 6.520 -1.908 -2.286 1.00 92.00 139 LEU A N 1
ATOM 1088 C CA . LEU A 1 139 ? 7.756 -2.425 -1.721 1.00 92.00 139 LEU A CA 1
ATOM 1089 C C . LEU A 1 139 ? 7.517 -3.820 -1.146 1.00 92.00 139 LEU A C 1
ATOM 1091 O O . LEU A 1 139 ? 8.255 -4.744 -1.477 1.00 92.00 139 LEU A O 1
ATOM 1095 N N . GLU A 1 140 ? 6.452 -3.994 -0.358 1.00 91.00 140 GLU A N 1
ATOM 1096 C CA . GLU A 1 140 ? 6.086 -5.303 0.184 1.00 91.00 140 GLU A CA 1
ATOM 1097 C C . GLU A 1 140 ? 5.834 -6.328 -0.935 1.00 91.00 140 GLU A C 1
ATOM 1099 O O . GLU A 1 140 ? 6.393 -7.426 -0.916 1.00 91.00 140 GLU A O 1
ATOM 1104 N N . ALA A 1 141 ? 5.048 -5.957 -1.950 1.00 89.94 141 ALA A N 1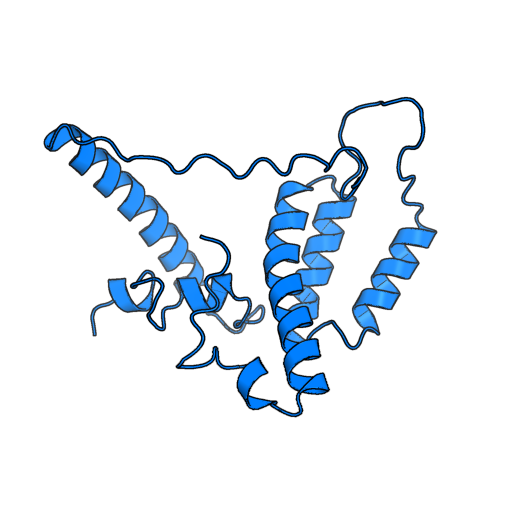
ATOM 1105 C CA . ALA A 1 141 ? 4.724 -6.839 -3.066 1.00 89.94 141 ALA A CA 1
ATOM 1106 C C . ALA A 1 141 ? 5.963 -7.249 -3.887 1.00 89.94 141 ALA A C 1
ATOM 1108 O O . ALA A 1 141 ? 6.116 -8.420 -4.248 1.00 89.94 141 ALA A O 1
ATOM 1109 N N . GLY A 1 142 ? 6.873 -6.310 -4.155 1.00 92.00 142 GLY A N 1
ATOM 1110 C CA . GLY A 1 142 ? 8.113 -6.587 -4.877 1.00 92.00 142 GLY A CA 1
ATOM 1111 C C . GLY A 1 142 ? 9.100 -7.427 -4.062 1.00 92.00 142 GLY A C 1
ATOM 1112 O O . GLY A 1 142 ? 9.656 -8.392 -4.588 1.00 92.00 142 GLY A O 1
ATOM 1113 N N . LEU A 1 143 ? 9.259 -7.154 -2.760 1.00 92.44 143 LEU A N 1
ATOM 1114 C CA . LEU A 1 143 ? 10.077 -7.983 -1.864 1.00 92.44 143 LEU A CA 1
ATOM 1115 C C . LEU A 1 143 ? 9.537 -9.413 -1.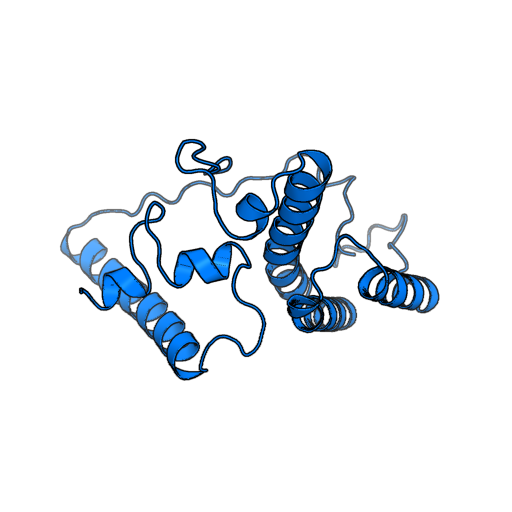779 1.00 92.44 143 LEU A C 1
ATOM 1117 O O . LEU A 1 143 ? 10.306 -10.371 -1.862 1.00 92.44 143 LEU A O 1
ATOM 1121 N N . ARG A 1 144 ? 8.211 -9.575 -1.703 1.00 91.06 144 ARG A N 1
ATOM 1122 C CA . ARG A 1 144 ? 7.555 -10.887 -1.729 1.00 91.06 144 ARG A CA 1
ATOM 1123 C C . ARG A 1 144 ? 7.830 -11.633 -3.032 1.00 91.06 144 ARG A C 1
ATOM 1125 O O . ARG A 1 144 ? 8.107 -12.829 -3.002 1.00 91.06 144 ARG A O 1
ATOM 1132 N N . LYS A 1 145 ? 7.805 -10.937 -4.171 1.00 91.12 145 LYS A N 1
ATOM 1133 C CA . LYS A 1 145 ? 8.147 -11.509 -5.481 1.00 91.12 145 LYS A CA 1
ATOM 1134 C C . LYS A 1 145 ? 9.598 -11.975 -5.540 1.00 91.12 145 LYS A C 1
ATOM 1136 O O . LYS A 1 145 ? 9.848 -13.097 -5.983 1.00 91.12 145 LYS A O 1
ATOM 1141 N N . VAL A 1 146 ? 10.538 -11.152 -5.075 1.00 92.88 146 VAL A N 1
ATOM 1142 C CA . VAL A 1 146 ? 11.961 -11.519 -4.996 1.00 92.88 146 VAL A CA 1
ATOM 1143 C C . VAL A 1 146 ? 12.133 -12.751 -4.112 1.00 92.88 146 VAL A C 1
ATOM 1145 O O . VAL A 1 146 ? 12.715 -13.737 -4.555 1.00 92.88 146 VAL A O 1
ATOM 1148 N N . PHE A 1 147 ? 11.547 -12.742 -2.914 1.00 91.88 147 PHE A N 1
ATOM 1149 C CA . PHE A 1 147 ? 11.596 -13.870 -1.990 1.00 91.88 147 PHE A CA 1
ATOM 1150 C C . PHE A 1 147 ? 11.037 -15.153 -2.618 1.00 91.88 147 PHE A C 1
ATOM 1152 O O . PHE A 1 147 ? 11.712 -16.182 -2.606 1.00 91.88 147 PHE A O 1
ATOM 1159 N N . ALA A 1 148 ? 9.836 -15.094 -3.201 1.00 91.75 148 ALA A N 1
ATOM 1160 C CA . ALA A 1 148 ? 9.183 -16.247 -3.818 1.00 91.75 148 ALA A CA 1
ATOM 1161 C C . ALA A 1 148 ? 9.996 -16.824 -4.986 1.00 91.75 148 ALA A C 1
ATOM 1163 O O . ALA A 1 148 ? 10.046 -18.040 -5.164 1.00 91.75 148 ALA A O 1
ATOM 1164 N N . THR A 1 149 ? 10.659 -15.957 -5.754 1.00 91.75 149 THR A N 1
ATOM 1165 C CA . THR A 1 149 ? 11.499 -16.352 -6.891 1.00 91.75 149 THR A CA 1
ATOM 1166 C C . THR A 1 149 ? 12.794 -17.010 -6.420 1.00 91.75 149 THR A C 1
ATOM 1168 O O . THR A 1 149 ? 13.099 -18.121 -6.842 1.00 91.75 149 THR A O 1
ATOM 1171 N N . VAL A 1 150 ? 13.530 -16.361 -5.511 1.00 94.00 150 VAL A N 1
ATOM 1172 C CA . VAL A 1 150 ? 14.823 -16.855 -5.002 1.00 94.00 150 VAL A CA 1
ATOM 1173 C C . VAL A 1 150 ? 14.663 -18.170 -4.239 1.00 94.00 150 VAL A C 1
ATOM 1175 O O . VAL A 1 150 ? 15.510 -19.049 -4.348 1.00 94.00 150 VAL A O 1
ATOM 1178 N N . ASN A 1 151 ? 13.559 -18.334 -3.510 1.00 92.62 151 ASN A N 1
ATOM 1179 C CA . ASN A 1 151 ? 13.288 -19.534 -2.717 1.00 92.62 151 ASN A CA 1
ATOM 1180 C C . ASN A 1 151 ? 12.426 -20.574 -3.458 1.00 92.62 151 ASN A C 1
ATOM 1182 O O . ASN A 1 151 ? 11.903 -21.481 -2.816 1.00 92.62 151 ASN A O 1
ATOM 1186 N N . ALA A 1 152 ? 12.215 -20.427 -4.773 1.00 92.12 152 ALA A N 1
ATOM 1187 C CA . ALA A 1 152 ? 11.429 -21.351 -5.601 1.00 92.12 152 ALA A CA 1
ATOM 1188 C C . ALA A 1 152 ? 10.043 -21.714 -5.014 1.00 92.12 152 ALA A C 1
ATOM 1190 O O . ALA A 1 152 ? 9.594 -22.859 -5.072 1.00 92.12 152 ALA A O 1
ATOM 1191 N N . CYS A 1 153 ? 9.344 -20.731 -4.440 1.00 90.00 153 CYS A N 1
ATOM 1192 C CA . CYS A 1 153 ? 8.067 -20.914 -3.747 1.00 90.00 153 CYS A CA 1
ATOM 1193 C C . CYS A 1 153 ? 6.986 -19.956 -4.285 1.00 90.00 153 CYS A C 1
ATOM 1195 O O . CYS A 1 153 ? 6.543 -19.043 -3.584 1.00 90.00 153 CYS A O 1
ATOM 1197 N N . PRO 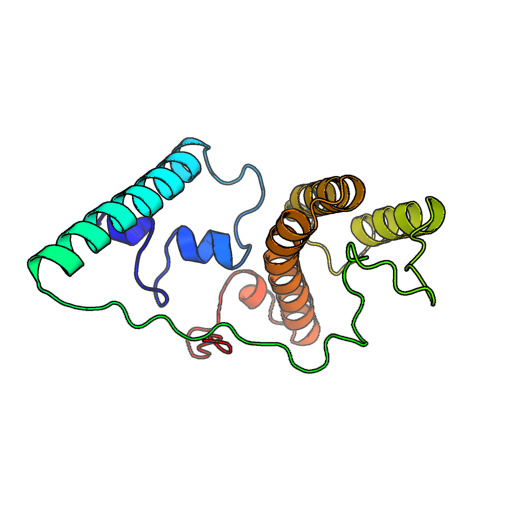A 1 154 ? 6.510 -20.158 -5.528 1.00 84.75 154 PRO A N 1
ATOM 1198 C CA . PRO A 1 154 ? 5.597 -19.227 -6.198 1.00 84.75 154 PRO A CA 1
ATOM 1199 C C . PRO A 1 154 ? 4.260 -19.039 -5.468 1.00 84.75 154 PRO A C 1
ATOM 1201 O O . PRO A 1 154 ? 3.674 -17.962 -5.535 1.00 84.75 154 PRO A O 1
ATOM 1204 N N . SER A 1 155 ? 3.796 -20.040 -4.714 1.00 82.00 155 SER A N 1
ATOM 1205 C CA . SER A 1 155 ? 2.589 -19.934 -3.883 1.00 82.00 155 SER A CA 1
ATOM 1206 C C . SER A 1 155 ? 2.689 -18.823 -2.832 1.00 82.00 155 SER A C 1
ATOM 1208 O O . SER A 1 155 ? 1.701 -18.139 -2.568 1.00 82.00 155 SER A O 1
ATOM 1210 N N . ARG A 1 156 ? 3.892 -18.556 -2.303 1.00 78.75 156 ARG A N 1
ATOM 1211 C CA . ARG A 1 156 ? 4.134 -17.504 -1.300 1.00 78.75 156 ARG A CA 1
ATOM 1212 C C . ARG A 1 156 ? 4.007 -16.084 -1.851 1.00 78.75 156 ARG A C 1
ATOM 1214 O O . ARG A 1 156 ? 3.996 -15.134 -1.076 1.00 78.75 156 ARG A O 1
ATOM 1221 N N . LEU A 1 157 ? 3.866 -15.921 -3.168 1.00 80.06 157 LEU A N 1
ATOM 1222 C CA . LEU A 1 157 ? 3.516 -14.630 -3.757 1.00 80.06 157 LEU A CA 1
ATOM 1223 C C . LEU A 1 157 ? 2.073 -14.223 -3.430 1.00 80.06 157 LEU A C 1
ATOM 1225 O O . LEU A 1 157 ? 1.804 -13.033 -3.294 1.00 80.06 157 LEU A O 1
ATOM 1229 N N . LEU A 1 158 ? 1.169 -15.200 -3.300 1.00 73.19 158 LEU A N 1
ATOM 1230 C CA . LEU A 1 158 ? -0.269 -14.991 -3.089 1.00 73.19 158 LEU A CA 1
ATOM 1231 C C . LEU A 1 158 ? -0.729 -15.357 -1.673 1.00 73.19 158 LEU A C 1
ATOM 1233 O O . LEU A 1 158 ? -1.852 -15.040 -1.291 1.00 73.19 158 LEU A O 1
ATOM 1237 N N . THR A 1 159 ? 0.120 -16.023 -0.889 1.00 66.69 159 THR A N 1
ATOM 1238 C CA . THR A 1 159 ? -0.215 -16.471 0.466 1.00 66.69 159 THR A CA 1
ATOM 1239 C C . THR A 1 159 ? 0.885 -16.104 1.451 1.00 66.69 159 THR A C 1
ATOM 1241 O O . THR A 1 159 ? 2.051 -16.429 1.221 1.00 66.69 159 THR A O 1
ATOM 1244 N N . ALA A 1 160 ? 0.516 -15.511 2.585 1.00 59.59 160 ALA A N 1
ATOM 1245 C CA . ALA A 1 160 ? 1.384 -15.507 3.758 1.00 59.59 160 ALA A CA 1
ATOM 1246 C C . ALA A 1 160 ? 1.515 -16.943 4.306 1.00 59.59 160 ALA A C 1
ATOM 1248 O O . ALA A 1 160 ? 0.586 -17.747 4.204 1.00 59.59 160 ALA A O 1
ATOM 1249 N N . GLU A 1 161 ? 2.677 -17.298 4.850 1.00 54.69 161 GLU A N 1
ATOM 1250 C CA . GLU A 1 161 ? 2.916 -18.632 5.403 1.00 54.69 161 GLU A CA 1
ATOM 1251 C C . GLU A 1 161 ? 2.050 -18.869 6.651 1.00 54.69 161 GLU A C 1
ATOM 1253 O O . GLU A 1 161 ? 2.054 -18.071 7.580 1.00 54.69 161 GLU A O 1
ATOM 1258 N N . VAL A 1 162 ? 1.357 -20.012 6.710 1.00 51.09 162 VAL A N 1
ATOM 1259 C CA . VAL A 1 162 ? 0.454 -20.388 7.821 1.00 51.09 162 VAL A CA 1
ATOM 1260 C C . VAL A 1 162 ? 1.173 -20.448 9.183 1.00 51.09 162 VAL A C 1
ATOM 1262 O O . VAL A 1 162 ? 0.535 -20.340 10.226 1.00 51.09 162 VAL A O 1
ATOM 1265 N N . ARG A 1 163 ? 2.504 -20.613 9.186 1.00 41.94 163 ARG A N 1
ATOM 1266 C CA . ARG A 1 163 ? 3.350 -20.685 10.392 1.00 41.94 163 ARG A CA 1
ATOM 1267 C C . ARG A 1 163 ? 4.250 -19.470 10.618 1.00 41.94 163 ARG A C 1
ATOM 1269 O O . ARG A 1 163 ? 4.721 -19.299 11.737 1.00 41.94 163 ARG A O 1
ATOM 1276 N N . ALA A 1 164 ? 4.476 -18.630 9.609 1.00 43.31 164 ALA A N 1
ATOM 1277 C CA . ALA A 1 164 ? 5.203 -17.385 9.798 1.00 43.31 164 ALA A CA 1
ATOM 1278 C C . ALA A 1 164 ? 4.182 -16.265 9.947 1.00 43.31 164 ALA A C 1
ATOM 1280 O O . ALA A 1 164 ? 3.672 -15.710 8.974 1.00 43.31 164 ALA A O 1
ATOM 1281 N N . LEU A 1 165 ? 3.914 -15.925 11.205 1.00 38.41 165 LEU A N 1
ATOM 1282 C CA . LEU A 1 165 ? 3.512 -14.582 11.589 1.00 38.41 165 LEU A CA 1
ATOM 1283 C C . LEU A 1 165 ? 4.588 -13.612 11.068 1.00 38.41 165 LEU A C 1
ATOM 1285 O O . LEU A 1 165 ? 5.488 -13.207 11.797 1.00 38.41 165 LEU A O 1
ATOM 1289 N N . VAL A 1 166 ? 4.522 -13.223 9.795 1.00 37.44 166 VAL A N 1
ATOM 1290 C CA . VAL A 1 166 ? 5.232 -12.032 9.323 1.00 37.44 166 VAL A CA 1
ATOM 1291 C C . VAL A 1 166 ? 4.367 -10.837 9.706 1.00 37.44 166 VAL A C 1
ATOM 1293 O O . VAL A 1 166 ? 3.739 -10.179 8.888 1.00 37.44 166 VAL A O 1
ATOM 1296 N N . ALA A 1 167 ? 4.313 -10.623 11.016 1.00 37.72 167 ALA A N 1
ATOM 1297 C CA . ALA A 1 167 ? 4.016 -9.357 11.656 1.00 37.72 167 ALA A CA 1
ATOM 1298 C C . ALA A 1 167 ? 5.271 -8.927 12.436 1.00 37.72 167 ALA A C 1
ATOM 1300 O O . ALA A 1 167 ? 5.222 -8.642 13.625 1.00 37.72 167 ALA A O 1
ATOM 1301 N N . GLY A 1 168 ? 6.431 -8.939 11.777 1.00 34.38 168 GLY A N 1
ATOM 1302 C CA . GLY A 1 168 ? 7.500 -7.997 12.102 1.00 34.38 168 GLY A CA 1
ATOM 1303 C C . GLY A 1 168 ? 7.309 -6.854 11.116 1.00 34.38 168 GLY A C 1
ATOM 1304 O O . GLY A 1 168 ? 7.636 -7.005 9.950 1.00 34.38 168 GLY A O 1
ATOM 1305 N N . VAL A 1 169 ? 6.609 -5.776 11.440 1.00 30.88 169 VAL A N 1
ATOM 1306 C CA . VAL A 1 169 ? 6.794 -4.894 12.591 1.00 30.88 169 VAL A CA 1
ATOM 1307 C C . VAL A 1 169 ? 5.414 -4.517 13.145 1.00 30.88 169 VAL A C 1
ATOM 1309 O O . VAL A 1 169 ? 4.591 -3.971 12.413 1.00 30.88 169 VAL A O 1
ATOM 1312 N N . CYS A 1 170 ? 5.154 -4.815 14.419 1.00 31.22 170 CYS A N 1
ATOM 1313 C CA . CYS A 1 170 ? 4.046 -4.238 15.187 1.00 31.22 170 CYS A CA 1
ATOM 1314 C C . CYS A 1 170 ? 4.595 -3.388 16.324 1.00 31.22 170 CYS A C 1
ATOM 1316 O O . CYS A 1 170 ? 5.415 -3.878 17.140 1.00 31.22 170 CYS A O 1
#

Secondary structure (DSSP, 8-state):
--HHHHHH--TTS--HHHHHHTT-SPTTSS-HHHHHHHHHHHHHHHHHHHHHHHHHT----PPPP---TT-TT--SS--S---SS------HHHHHHHHHHHHH-TTS-GGGHHHHHHHHHHHHTT-HHHHHHHHHHHHHHHHHHHHHHHTT-GGGGT---SS-------

InterPro domains:
  IPR025209 Endoplasmic reticulum membrane-associated RNA degradation protein, N-terminal [PF13910] (2-44)
  IPR039635 Endoplasmic reticulum membrane-associated RNA degradation protein [PTHR31701] (1-165)

pLDDT: mean 81.21, std 17.43, range [30.88, 96.75]